Protein AF-A0A3M6UDI9-F1 (afdb_monomer)

Mean predicted aligned error: 11.84 Å

Solvent-accessible surface area (backbone atoms only — not comparable to full-atom values): 6939 Å² total; per-residue (Å²): 140,81,80,80,80,80,79,69,83,79,83,70,69,90,76,67,56,69,69,59,58,55,50,58,58,69,74,38,71,70,57,52,55,49,54,50,49,53,39,53,51,51,51,48,53,54,47,45,70,75,56,53,54,76,75,75,81,60,58,90,84,31,66,67,59,37,54,53,49,54,51,50,30,58,64,42,38,80,76,57,43,37,79,94,76,69,30,40,53,66,48,49,45,51,52,47,49,52,52,53,52,51,50,53,50,41,42,74,74,68,53,78,64,114

Secondary structure (DSSP, 8-state):
---GGGS-STT-GGG--HHHHHHHHHS-HHHHHHHHHHHHHHHHHHHHHHS-SS----TTT-HHHHHHHHHHHHHHHHHH-BGGGTBSHHHHHHHHHHHHHHHHHHHHTT----

Foldseek 3Di:
DDDPPPPPPPPPPPDDDPVVVVVVPVPDPVVVVVLLVVLLVVLLVLLCVLQDWLCQDDCVPDVPVVVSLLVSLVVSQVPNADVVVRCGSVVSSVSSVVSSVVSNVCVVVVDTRD

Radius of gyration: 19.02 Å; Cα contacts (8 Å, |Δi|>4): 66; chains: 1; bounding box: 31×24×61 Å

Structure (mmCIF, N/CA/C/O backbone):
data_AF-A0A3M6UDI9-F1
#
_entry.id   AF-A0A3M6UDI9-F1
#
loop_
_atom_site.group_PDB
_atom_site.id
_atom_site.type_symbol
_atom_site.label_atom_id
_atom_site.label_alt_id
_atom_site.label_comp_id
_atom_site.label_asym_id
_atom_site.label_entity_id
_atom_site.label_seq_id
_atom_site.pdbx_PDB_ins_code
_atom_site.Cartn_x
_atom_site.Cartn_y
_atom_site.Cartn_z
_atom_site.occupancy
_atom_site.B_iso_or_equiv
_atom_site.auth_seq_id
_atom_site.auth_comp_id
_atom_site.auth_asym_id
_atom_site.auth_atom_id
_atom_site.pdbx_PDB_model_num
ATOM 1 N N . TYR A 1 1 ? 19.521 -9.376 45.425 1.00 37.84 1 TYR A N 1
ATOM 2 C CA . TYR A 1 1 ? 18.469 -8.379 45.687 1.00 37.84 1 TYR A CA 1
ATOM 3 C C . TYR A 1 1 ? 18.131 -7.676 44.382 1.00 37.84 1 TYR A C 1
ATOM 5 O O . TYR A 1 1 ? 18.790 -6.712 44.021 1.00 37.84 1 TYR A O 1
ATOM 13 N N . PHE A 1 2 ? 17.179 -8.231 43.628 1.00 35.66 2 PHE A N 1
ATOM 14 C CA . PHE A 1 2 ? 16.596 -7.599 42.443 1.00 35.66 2 PHE A CA 1
ATOM 15 C C . PHE A 1 2 ? 15.206 -7.122 42.851 1.00 35.66 2 PHE A C 1
ATOM 17 O O . PHE A 1 2 ? 14.341 -7.942 43.146 1.00 35.66 2 PHE A O 1
ATOM 24 N N . ASP A 1 3 ? 15.038 -5.809 42.955 1.00 31.55 3 ASP A N 1
ATOM 25 C CA . ASP A 1 3 ? 13.804 -5.196 43.432 1.00 31.55 3 ASP A CA 1
ATOM 26 C C . ASP A 1 3 ? 12.843 -5.001 42.248 1.00 31.55 3 ASP A C 1
ATOM 28 O O . ASP A 1 3 ? 13.029 -4.138 41.386 1.00 31.55 3 ASP A O 1
ATOM 32 N N . THR A 1 4 ? 11.841 -5.874 42.159 1.00 46.28 4 THR A N 1
ATOM 33 C CA . THR A 1 4 ? 10.860 -5.967 41.067 1.00 46.28 4 THR A CA 1
ATOM 34 C C . THR A 1 4 ? 9.775 -4.880 41.111 1.00 46.28 4 THR A C 1
ATOM 36 O O . THR A 1 4 ? 8.826 -4.926 40.333 1.00 46.28 4 THR A O 1
ATOM 39 N N . ALA A 1 5 ? 9.901 -3.865 41.970 1.00 45.41 5 ALA A N 1
ATOM 40 C CA . ALA A 1 5 ? 8.870 -2.845 42.180 1.00 45.41 5 ALA A CA 1
ATOM 41 C C . ALA A 1 5 ? 8.859 -1.679 41.160 1.00 45.41 5 ALA A C 1
ATOM 43 O O . ALA A 1 5 ? 7.969 -0.833 41.215 1.00 45.41 5 ALA A O 1
ATOM 44 N N . LYS A 1 6 ? 9.808 -1.603 40.212 1.00 45.16 6 LYS A N 1
ATOM 45 C CA . LYS A 1 6 ? 9.933 -0.451 39.283 1.00 45.16 6 LYS A CA 1
ATOM 46 C C . LYS A 1 6 ? 9.313 -0.613 37.887 1.00 45.16 6 LYS A C 1
ATOM 48 O O . LYS A 1 6 ? 9.265 0.365 37.149 1.00 45.16 6 LYS A O 1
ATOM 53 N N . TYR A 1 7 ? 8.793 -1.787 37.524 1.00 42.59 7 TYR A N 1
ATOM 54 C CA . TYR A 1 7 ? 8.298 -2.065 36.160 1.00 42.59 7 TYR A CA 1
ATOM 55 C C . TYR A 1 7 ? 6.809 -2.422 36.090 1.00 42.59 7 TYR A C 1
ATOM 57 O O . TYR A 1 7 ? 6.399 -3.243 35.273 1.00 42.59 7 TYR A O 1
ATOM 65 N N . HIS A 1 8 ? 5.978 -1.806 36.932 1.00 40.16 8 HIS A N 1
ATOM 66 C CA . HIS A 1 8 ? 4.573 -2.200 37.057 1.00 40.16 8 HIS A CA 1
ATOM 67 C C . HIS A 1 8 ? 3.500 -1.142 36.723 1.00 40.16 8 HIS A C 1
ATOM 69 O O . HIS A 1 8 ? 2.467 -1.140 37.386 1.00 40.16 8 HIS A O 1
ATOM 75 N N . PRO A 1 9 ? 3.615 -0.294 35.676 1.00 44.78 9 PRO A N 1
ATOM 76 C CA . PRO A 1 9 ? 2.418 0.355 35.141 1.00 44.78 9 PRO A CA 1
ATOM 77 C C . PRO A 1 9 ? 1.693 -0.498 34.080 1.00 44.78 9 PRO A C 1
ATOM 79 O O . PRO A 1 9 ? 0.583 -0.156 33.690 1.00 44.78 9 PRO A O 1
ATOM 82 N N . ILE A 1 10 ? 2.268 -1.613 33.606 1.00 48.69 10 ILE A N 1
ATOM 83 C CA . ILE A 1 10 ? 1.721 -2.353 32.445 1.00 48.69 10 ILE A CA 1
ATOM 84 C C . ILE A 1 10 ? 0.630 -3.373 32.832 1.00 48.69 10 ILE A C 1
ATOM 86 O O . ILE A 1 10 ? -0.177 -3.767 31.997 1.00 48.69 10 ILE A O 1
ATOM 90 N N . LEU A 1 11 ? 0.528 -3.766 34.103 1.00 41.75 11 LEU A N 1
ATOM 91 C CA . LEU A 1 11 ? -0.327 -4.885 34.534 1.00 41.75 11 LEU A CA 1
ATOM 92 C C . LEU A 1 11 ? -1.479 -4.478 35.470 1.00 41.75 11 LEU A C 1
ATOM 94 O O . LEU A 1 11 ? -1.917 -5.262 36.305 1.00 41.75 11 LEU A O 1
ATOM 98 N N . LEU A 1 12 ? -2.004 -3.260 35.313 1.00 43.47 12 LEU A N 1
ATOM 99 C CA . LEU A 1 12 ? -3.234 -2.810 35.987 1.00 43.4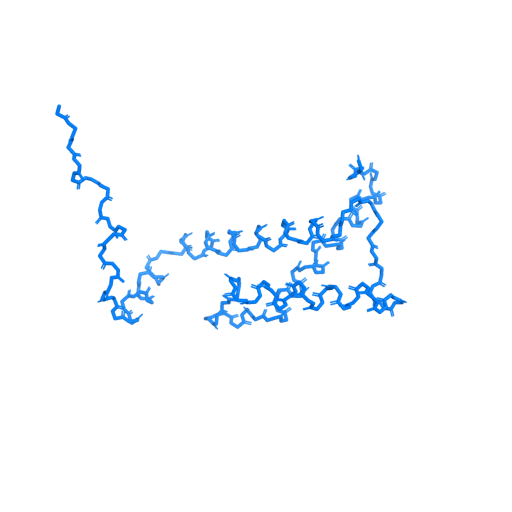7 12 LEU A CA 1
ATOM 100 C C . LEU A 1 12 ? -4.262 -2.229 35.001 1.00 43.47 12 LEU A C 1
ATOM 102 O O . LEU A 1 12 ? -5.080 -1.382 35.344 1.00 43.47 12 LEU A O 1
ATOM 106 N N . ALA A 1 13 ? -4.235 -2.702 33.753 1.00 43.88 13 ALA A N 1
ATOM 107 C CA . ALA A 1 13 ? -5.122 -2.242 32.686 1.00 43.88 13 ALA A CA 1
ATOM 108 C C . ALA A 1 13 ? -6.402 -3.086 32.513 1.00 43.88 13 ALA A C 1
ATOM 110 O O . ALA A 1 13 ? -7.075 -2.968 31.496 1.00 43.88 13 ALA A O 1
ATOM 111 N N . SER A 1 14 ? -6.779 -3.926 33.485 1.00 43.19 14 SER A N 1
ATOM 112 C CA . SER A 1 14 ? -8.009 -4.733 33.393 1.00 43.19 14 SER A CA 1
ATOM 113 C C . SER A 1 14 ? -9.282 -4.000 33.845 1.00 43.19 14 SER A C 1
ATOM 115 O O . SER A 1 14 ? -10.370 -4.561 33.743 1.00 43.19 14 SER A O 1
ATOM 117 N N . ARG A 1 15 ? -9.181 -2.744 34.312 1.00 48.47 15 ARG A N 1
ATOM 118 C CA . ARG A 1 15 ? -10.332 -1.903 34.711 1.00 48.47 15 ARG A CA 1
ATOM 119 C C . ARG A 1 15 ? -10.115 -0.403 34.460 1.00 48.47 15 ARG A C 1
ATOM 121 O O . ARG A 1 15 ? -10.449 0.428 35.300 1.00 48.47 15 ARG A O 1
ATOM 128 N N . ILE A 1 16 ? -9.547 -0.025 33.316 1.00 46.88 16 ILE A N 1
ATOM 129 C CA . ILE A 1 16 ? -9.431 1.398 32.966 1.00 46.88 16 ILE A CA 1
ATOM 130 C C . ILE A 1 16 ? -10.709 1.822 32.244 1.00 46.88 16 ILE A C 1
ATOM 132 O O . ILE A 1 16 ? -10.968 1.430 31.111 1.00 46.88 16 ILE A O 1
ATOM 136 N N . ASN A 1 17 ? -11.513 2.619 32.945 1.00 52.31 17 ASN A N 1
ATOM 137 C CA . ASN A 1 17 ? -12.628 3.376 32.392 1.00 52.31 17 ASN A CA 1
ATOM 138 C C . ASN A 1 17 ? -12.126 4.142 31.151 1.00 52.31 17 ASN A C 1
ATOM 140 O O . ASN A 1 17 ? -11.128 4.859 31.249 1.00 52.31 17 ASN A O 1
ATOM 144 N N . THR A 1 18 ? -12.766 3.973 29.992 1.00 56.88 18 THR A N 1
ATOM 145 C CA . THR A 1 18 ? -12.321 4.515 28.687 1.00 56.88 18 THR A CA 1
ATOM 146 C C . THR A 1 18 ? -11.977 6.007 28.745 1.00 56.88 18 THR A C 1
ATOM 148 O O . THR A 1 18 ? -11.031 6.456 28.099 1.00 56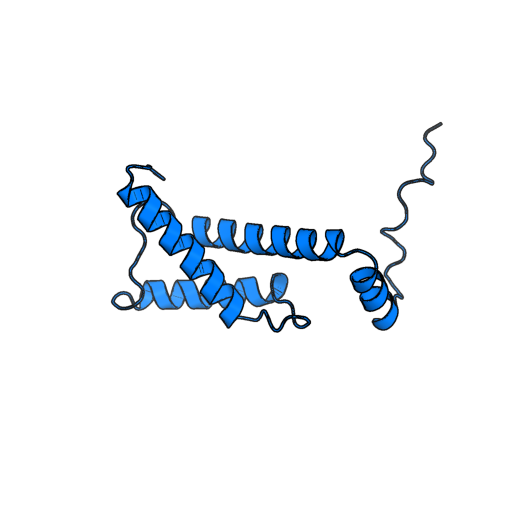.88 18 THR A O 1
ATOM 151 N N . ALA A 1 19 ? -12.654 6.764 29.611 1.00 48.91 19 ALA A N 1
ATOM 152 C CA . ALA A 1 19 ? -12.379 8.173 29.873 1.00 48.91 19 ALA A CA 1
ATOM 153 C C . ALA A 1 19 ? -10.954 8.458 30.398 1.00 48.91 19 ALA A C 1
ATOM 155 O O . ALA A 1 19 ? -10.345 9.444 29.995 1.00 48.91 19 ALA A O 1
ATOM 156 N N . ALA A 1 20 ? -10.388 7.608 31.260 1.00 52.47 20 ALA A N 1
ATOM 157 C CA . ALA A 1 20 ? -9.060 7.827 31.840 1.00 52.47 20 ALA A CA 1
ATOM 158 C C . ALA A 1 20 ? -7.927 7.556 30.834 1.00 52.47 20 ALA A C 1
ATOM 160 O O . ALA A 1 20 ? -6.915 8.258 30.842 1.00 52.47 20 ALA A O 1
ATOM 161 N N . PHE A 1 21 ? -8.117 6.600 29.919 1.00 52.62 21 PHE A N 1
ATOM 162 C CA . PHE A 1 21 ? -7.183 6.351 28.816 1.00 52.62 21 PHE A CA 1
ATOM 163 C C . PHE A 1 21 ? -7.130 7.541 27.843 1.00 52.62 21 PHE A C 1
ATOM 165 O O . PHE A 1 21 ? -6.049 7.979 27.445 1.00 52.62 21 PHE A O 1
ATOM 172 N N . ILE A 1 22 ? -8.291 8.138 27.548 1.00 54.97 22 ILE A N 1
ATOM 173 C CA . ILE A 1 22 ? -8.402 9.352 26.726 1.00 54.97 22 ILE A CA 1
ATOM 174 C C . ILE A 1 22 ? -7.677 10.536 27.390 1.00 54.97 22 ILE A C 1
ATOM 176 O O . ILE A 1 22 ? -7.011 11.313 26.707 1.00 54.97 22 ILE A O 1
ATOM 180 N N . THR A 1 23 ? -7.746 10.674 28.716 1.00 54.28 23 THR A N 1
ATOM 181 C CA . THR A 1 23 ? -7.050 11.754 29.437 1.00 54.28 23 THR A CA 1
ATOM 182 C C . THR A 1 23 ? -5.528 11.577 29.429 1.00 54.28 23 THR A C 1
ATOM 184 O O . THR A 1 23 ? -4.805 12.555 29.254 1.00 54.28 23 THR A O 1
ATOM 187 N N . VAL A 1 24 ? -5.020 10.343 29.533 1.00 54.16 24 VAL A N 1
ATOM 188 C CA . VAL A 1 24 ? -3.574 10.055 29.422 1.00 54.16 24 VAL A CA 1
ATOM 189 C C . VAL A 1 24 ? -3.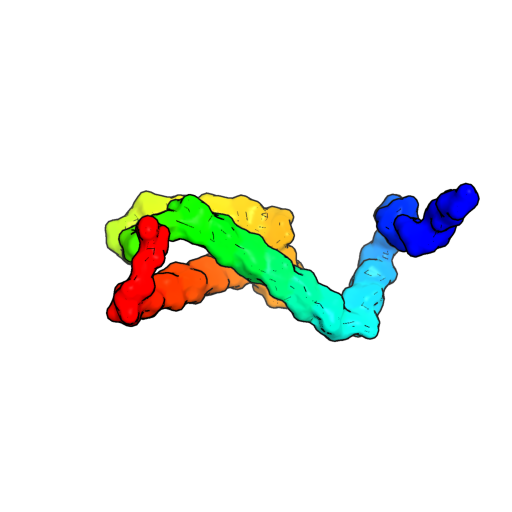049 10.327 28.006 1.00 54.16 24 VAL A C 1
ATOM 191 O O . VAL A 1 24 ? -1.958 10.877 27.858 1.00 54.16 24 VAL A O 1
ATOM 194 N N . LEU A 1 25 ? -3.837 10.035 26.964 1.00 50.44 25 LEU A N 1
ATOM 195 C CA . LEU A 1 25 ? -3.528 10.432 25.582 1.00 50.44 25 LEU A CA 1
ATOM 196 C C . LEU A 1 25 ? -3.493 11.959 25.396 1.00 50.44 25 LEU A C 1
ATOM 198 O O . LEU A 1 25 ? -2.673 12.460 24.630 1.00 50.44 25 LEU A O 1
ATOM 202 N N . LYS A 1 26 ? -4.341 12.702 26.119 1.00 49.28 26 LYS A N 1
ATOM 203 C CA . LYS A 1 26 ? -4.388 14.175 26.080 1.00 49.28 26 LYS A CA 1
ATOM 204 C C . LYS A 1 26 ? -3.232 14.862 26.820 1.00 49.28 26 LYS A C 1
ATOM 206 O O . LYS A 1 26 ? -2.946 16.016 26.522 1.00 49.28 26 LYS A O 1
ATOM 211 N N . LEU A 1 27 ? -2.572 14.191 27.768 1.00 48.75 27 LEU A N 1
ATOM 212 C CA . LEU A 1 27 ? -1.602 14.819 28.680 1.00 48.75 27 LEU A CA 1
ATOM 213 C C . LEU A 1 27 ? -0.161 14.910 28.147 1.00 48.75 27 LEU A C 1
ATOM 215 O O . LEU A 1 27 ? 0.630 15.654 28.718 1.00 48.75 27 LEU A O 1
ATOM 219 N N . HIS A 1 28 ? 0.197 14.223 27.056 1.00 48.75 28 HIS A N 1
ATOM 220 C CA . HIS A 1 28 ? 1.533 14.353 26.460 1.00 48.75 28 HIS A CA 1
ATOM 221 C C . HIS A 1 28 ? 1.498 14.277 24.922 1.00 48.75 28 HIS A C 1
ATOM 223 O O . HIS A 1 28 ? 1.367 13.179 24.372 1.00 48.75 28 HIS A O 1
ATOM 229 N N . PRO A 1 29 ? 1.690 15.401 24.197 1.00 57.00 29 PRO A N 1
ATOM 230 C CA . PRO A 1 29 ? 1.690 15.414 22.728 1.00 57.00 29 PRO A CA 1
ATOM 231 C C . PRO A 1 29 ? 2.763 14.490 22.128 1.00 57.00 29 PRO A C 1
ATOM 233 O O . PRO A 1 29 ? 2.575 13.927 21.052 1.00 57.00 29 PRO A O 1
ATOM 236 N N . THR A 1 30 ? 3.857 14.253 22.855 1.00 58.78 30 THR A N 1
ATOM 237 C CA . THR A 1 30 ? 4.937 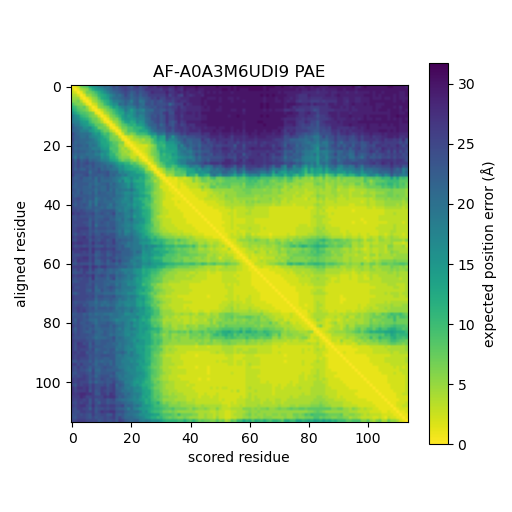13.332 22.475 1.00 58.78 30 THR A CA 1
ATOM 238 C C . THR A 1 30 ? 4.470 11.883 22.319 1.00 58.78 30 THR A C 1
ATOM 240 O O . THR A 1 30 ? 4.9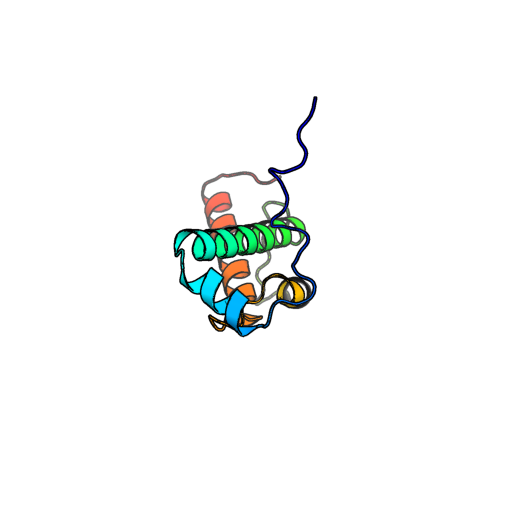37 11.188 21.418 1.00 58.78 30 THR A O 1
ATOM 243 N N . ASN A 1 31 ? 3.514 11.428 23.135 1.00 64.75 31 ASN A N 1
ATOM 244 C CA . ASN A 1 31 ? 3.011 10.054 23.075 1.00 64.75 31 ASN A CA 1
ATOM 245 C C . ASN A 1 31 ? 2.123 9.845 21.846 1.00 64.75 31 ASN A C 1
ATOM 247 O O . ASN A 1 31 ? 2.227 8.821 21.175 1.00 64.75 31 ASN A O 1
ATOM 251 N N . PHE A 1 32 ? 1.302 10.839 21.501 1.00 69.19 32 PHE A N 1
ATOM 252 C CA . PHE A 1 32 ? 0.432 10.778 20.330 1.00 69.19 32 PHE A CA 1
ATOM 253 C C . PHE A 1 32 ? 1.236 10.667 19.026 1.00 69.19 32 PHE A C 1
ATOM 255 O O . PHE A 1 32 ? 1.019 9.738 18.244 1.00 69.19 32 PHE A O 1
ATOM 262 N N . PHE A 1 33 ? 2.228 11.543 18.824 1.00 70.31 33 PHE A N 1
ATOM 263 C CA . PHE A 1 33 ? 3.097 11.482 17.642 1.00 70.31 33 PHE A CA 1
ATOM 264 C C . PHE A 1 33 ? 3.903 10.182 17.570 1.00 70.31 33 PHE A C 1
ATOM 266 O O . PHE A 1 33 ? 4.067 9.624 16.486 1.00 70.31 33 PHE A O 1
ATOM 273 N N . PHE A 1 34 ? 4.353 9.654 18.711 1.00 75.00 34 PHE A N 1
ATOM 274 C CA . PHE A 1 34 ? 5.048 8.370 18.763 1.00 75.00 34 PHE A CA 1
ATOM 275 C C . PHE A 1 34 ? 4.150 7.199 18.329 1.00 75.00 34 PHE A C 1
ATOM 277 O O . PHE A 1 34 ? 4.557 6.376 17.507 1.00 75.00 34 PHE A O 1
ATOM 284 N N . PHE A 1 35 ? 2.900 7.144 18.802 1.00 74.56 35 PHE A N 1
ATOM 285 C CA . PHE A 1 35 ? 1.944 6.119 18.367 1.00 74.56 35 PHE A CA 1
ATOM 286 C C . PHE A 1 35 ? 1.592 6.239 16.880 1.00 74.56 35 PHE A C 1
ATOM 288 O O . PHE A 1 35 ? 1.509 5.218 16.189 1.00 74.56 35 PHE A O 1
ATOM 295 N N . LEU A 1 36 ? 1.437 7.464 16.366 1.00 77.69 36 LEU A N 1
ATOM 296 C CA . LEU A 1 36 ? 1.265 7.707 14.931 1.00 77.69 36 LEU A CA 1
ATOM 297 C C . LEU A 1 36 ? 2.460 7.193 14.129 1.00 77.69 36 LEU A C 1
ATOM 299 O O . LEU A 1 36 ? 2.280 6.468 13.151 1.00 77.69 36 LEU A O 1
ATOM 303 N N . PHE A 1 37 ? 3.674 7.509 14.574 1.00 80.56 37 PHE A N 1
ATOM 304 C CA . PHE A 1 37 ? 4.904 7.082 13.923 1.00 80.56 37 PHE A CA 1
ATOM 305 C C . PHE A 1 37 ? 5.036 5.553 13.874 1.00 80.56 37 PHE A C 1
ATOM 307 O O . PHE A 1 37 ? 5.333 4.991 12.816 1.00 80.56 37 PHE A O 1
ATOM 314 N N . ILE A 1 38 ? 4.750 4.849 14.978 1.00 83.56 38 ILE A N 1
ATOM 315 C CA . ILE A 1 38 ? 4.766 3.377 15.010 1.00 83.56 38 ILE A CA 1
ATOM 316 C C . ILE A 1 38 ? 3.785 2.801 13.984 1.00 83.56 38 ILE A C 1
ATOM 318 O O . ILE A 1 38 ? 4.141 1.893 13.227 1.00 83.56 38 ILE A O 1
ATOM 322 N N . ARG A 1 39 ? 2.553 3.320 13.935 1.00 84.81 39 ARG A N 1
ATOM 323 C CA . ARG A 1 39 ? 1.519 2.852 12.998 1.00 84.81 39 ARG A CA 1
ATOM 324 C C . ARG A 1 39 ? 1.910 3.122 11.546 1.00 84.81 39 ARG A C 1
ATOM 326 O O . ARG A 1 39 ? 1.866 2.206 10.729 1.00 84.81 39 ARG A O 1
ATOM 333 N N . GLN A 1 40 ? 2.382 4.327 11.231 1.00 86.19 40 GLN A N 1
ATOM 334 C CA . GLN A 1 40 ? 2.867 4.670 9.889 1.00 86.19 40 GLN A CA 1
ATOM 335 C C . GLN A 1 40 ? 4.042 3.788 9.454 1.00 86.19 40 GLN A C 1
ATOM 337 O O . GLN A 1 40 ? 4.100 3.362 8.299 1.00 86.19 40 GLN A O 1
ATOM 342 N N . THR A 1 41 ? 4.941 3.451 10.382 1.00 88.69 41 THR A N 1
ATOM 343 C CA . THR A 1 41 ? 6.058 2.532 10.127 1.00 88.69 41 THR A CA 1
ATOM 344 C C . THR A 1 41 ? 5.562 1.114 9.836 1.00 88.69 41 THR A C 1
ATOM 346 O O . THR A 1 41 ? 6.082 0.454 8.936 1.00 88.69 41 THR A O 1
ATOM 349 N N . ARG A 1 42 ? 4.529 0.640 10.546 1.00 91.25 42 ARG A N 1
ATOM 350 C CA . ARG A 1 42 ? 3.894 -0.659 10.265 1.00 91.25 42 ARG A CA 1
ATOM 351 C C . ARG A 1 42 ? 3.250 -0.693 8.883 1.00 91.25 42 ARG A C 1
ATOM 353 O O . ARG A 1 42 ? 3.492 -1.644 8.146 1.00 91.25 42 ARG A O 1
ATOM 360 N N . ILE A 1 43 ? 2.498 0.348 8.514 1.00 91.81 43 ILE A N 1
ATOM 361 C CA . ILE A 1 43 ? 1.883 0.455 7.181 1.00 91.81 43 ILE A CA 1
ATOM 362 C C . ILE A 1 43 ? 2.969 0.441 6.101 1.00 91.81 43 ILE A C 1
ATOM 364 O O . ILE A 1 43 ? 2.859 -0.313 5.137 1.00 91.81 43 ILE A O 1
ATOM 368 N N . ARG A 1 44 ? 4.050 1.212 6.287 1.00 92.88 44 ARG A N 1
ATOM 369 C CA . ARG A 1 44 ? 5.193 1.245 5.364 1.00 92.88 44 ARG A CA 1
ATOM 370 C C . ARG A 1 44 ? 5.796 -0.147 5.166 1.00 92.88 44 ARG A C 1
ATOM 372 O O . ARG A 1 44 ? 5.871 -0.606 4.034 1.00 92.88 44 ARG A O 1
ATOM 379 N N . ARG A 1 45 ? 6.145 -0.847 6.250 1.00 92.56 45 ARG A N 1
ATOM 380 C CA . ARG A 1 45 ? 6.726 -2.201 6.177 1.00 92.56 45 ARG A CA 1
ATOM 381 C C . ARG A 1 45 ? 5.791 -3.200 5.498 1.00 92.56 45 ARG A C 1
ATOM 383 O O . ARG A 1 45 ? 6.223 -3.967 4.649 1.00 92.56 45 ARG A O 1
ATOM 390 N N . ALA A 1 46 ? 4.505 -3.180 5.847 1.00 93.88 46 ALA A N 1
ATOM 391 C CA . ALA A 1 46 ? 3.522 -4.070 5.235 1.00 93.88 46 ALA A CA 1
ATOM 392 C C . ALA A 1 46 ? 3.364 -3.793 3.728 1.00 93.88 46 ALA A C 1
ATOM 394 O O . ALA A 1 46 ? 3.278 -4.725 2.935 1.00 93.88 46 ALA A O 1
ATOM 395 N N . THR A 1 47 ? 3.405 -2.519 3.333 1.00 92.81 47 THR A N 1
ATOM 396 C CA . THR A 1 47 ? 3.389 -2.096 1.926 1.00 92.81 47 THR A CA 1
ATOM 397 C C . THR A 1 47 ? 4.615 -2.599 1.169 1.00 92.81 47 THR A C 1
ATOM 399 O O . THR A 1 47 ? 4.483 -3.096 0.055 1.00 92.81 47 THR A O 1
ATOM 402 N N . GLU A 1 48 ? 5.803 -2.486 1.764 1.00 91.44 48 GLU A N 1
ATOM 403 C CA . GLU A 1 48 ? 7.058 -2.941 1.155 1.00 91.44 48 GLU A CA 1
ATOM 404 C C . GLU A 1 48 ? 7.115 -4.462 0.995 1.00 91.44 48 GLU A C 1
ATOM 406 O O . GLU A 1 48 ? 7.638 -4.937 -0.011 1.00 91.44 48 GLU A O 1
ATOM 411 N N . ASN A 1 49 ? 6.540 -5.204 1.946 1.00 92.38 49 ASN A N 1
ATOM 412 C CA . ASN A 1 49 ? 6.424 -6.659 1.878 1.00 92.38 49 ASN A CA 1
ATOM 413 C C . ASN A 1 49 ? 5.427 -7.110 0.801 1.00 92.38 49 ASN A C 1
ATOM 415 O O . ASN A 1 49 ? 5.679 -8.090 0.107 1.00 92.38 49 ASN A O 1
ATOM 419 N N . GLU A 1 50 ? 4.296 -6.411 0.662 1.00 92.62 50 GLU A N 1
ATOM 420 C CA . GLU A 1 50 ? 3.286 -6.739 -0.350 1.00 92.62 50 GLU A CA 1
ATOM 421 C C . GLU A 1 50 ? 3.775 -6.371 -1.761 1.00 92.62 50 GLU A C 1
ATOM 423 O O . GLU A 1 50 ? 3.575 -7.122 -2.713 1.00 92.62 50 GLU A O 1
ATOM 428 N N . PHE A 1 51 ? 4.459 -5.239 -1.914 1.00 91.00 51 PHE A N 1
ATOM 429 C CA . PHE A 1 51 ? 4.985 -4.769 -3.196 1.00 91.00 51 PHE A CA 1
ATOM 430 C C . PHE A 1 51 ? 6.521 -4.659 -3.138 1.00 91.00 51 PHE A C 1
ATOM 432 O O . PHE A 1 51 ? 7.052 -3.552 -2.988 1.00 91.00 51 PHE A O 1
ATOM 439 N N . PRO A 1 52 ? 7.245 -5.795 -3.219 1.00 89.50 52 PRO A N 1
ATOM 440 C CA . PRO A 1 52 ? 8.704 -5.819 -3.172 1.00 89.50 52 PRO A CA 1
ATOM 441 C C . PRO A 1 52 ? 9.343 -5.393 -4.506 1.00 89.50 52 PRO A C 1
ATOM 443 O O . PRO A 1 52 ? 8.681 -5.312 -5.541 1.00 89.50 52 PRO A O 1
ATOM 446 N N . GLY A 1 53 ? 10.657 -5.149 -4.473 1.00 88.69 53 GLY A N 1
ATOM 447 C CA . GLY A 1 53 ? 11.468 -4.802 -5.645 1.00 88.69 53 GLY A CA 1
ATOM 448 C C . GLY A 1 53 ? 11.229 -3.403 -6.225 1.00 88.69 53 GLY A C 1
ATOM 449 O O . GLY A 1 53 ? 10.655 -2.517 -5.583 1.00 88.69 53 GLY A O 1
ATOM 450 N N . ASN A 1 54 ? 11.713 -3.202 -7.451 1.00 87.88 54 ASN A N 1
ATOM 451 C CA . ASN A 1 54 ? 11.621 -1.925 -8.170 1.00 87.88 54 ASN A CA 1
ATOM 452 C C . ASN A 1 54 ? 10.334 -1.796 -9.003 1.00 87.88 54 ASN A C 1
ATOM 454 O O . ASN A 1 54 ? 9.922 -0.694 -9.372 1.00 87.88 54 ASN A O 1
ATOM 458 N N . SER A 1 55 ? 9.673 -2.922 -9.283 1.00 84.19 55 SER A N 1
ATOM 459 C CA . SER A 1 55 ? 8.496 -3.003 -10.153 1.00 84.19 55 SER A CA 1
ATOM 460 C C . SER A 1 55 ? 7.205 -2.651 -9.412 1.00 84.19 55 SER A C 1
ATOM 462 O O . SER A 1 55 ? 6.398 -3.511 -9.061 1.00 84.19 55 SER A O 1
ATOM 464 N N . ILE A 1 56 ? 6.993 -1.358 -9.167 1.00 88.19 56 ILE A N 1
ATOM 465 C CA . ILE A 1 56 ? 5.824 -0.871 -8.425 1.00 88.19 56 ILE A CA 1
ATOM 466 C C . ILE A 1 56 ? 4.609 -0.762 -9.365 1.00 88.19 56 ILE A C 1
ATOM 468 O O . ILE A 1 56 ? 4.609 0.088 -10.263 1.00 88.19 56 ILE A O 1
ATOM 472 N N . PRO A 1 57 ? 3.530 -1.540 -9.146 1.00 86.50 57 PRO A N 1
ATOM 473 C CA . PRO A 1 57 ? 2.417 -1.624 -10.087 1.00 86.50 57 PRO A CA 1
ATOM 474 C C . PRO A 1 57 ? 1.629 -0.315 -10.183 1.00 86.50 57 PRO A C 1
ATOM 476 O O . PRO A 1 57 ? 1.472 0.424 -9.207 1.00 86.50 57 PRO A O 1
ATOM 479 N N . THR A 1 58 ? 1.071 -0.040 -11.359 1.00 86.88 58 THR A N 1
ATOM 480 C CA . THR A 1 58 ? 0.097 1.033 -11.579 1.00 86.88 58 THR A CA 1
ATOM 481 C C . THR A 1 58 ? -1.323 0.499 -11.365 1.00 86.88 58 THR A C 1
ATOM 483 O O . THR A 1 58 ? -1.856 -0.288 -12.143 1.00 86.88 58 THR A O 1
ATOM 486 N N . PHE A 1 59 ? -1.979 0.940 -10.289 1.00 88.25 59 PHE A N 1
ATOM 487 C CA . PHE A 1 59 ? -3.284 0.399 -9.871 1.00 88.25 59 PHE A CA 1
ATOM 488 C C . PHE A 1 59 ? -4.449 0.704 -10.827 1.00 88.25 59 PHE A C 1
ATOM 490 O O . PHE A 1 59 ? -5.494 0.065 -10.735 1.00 88.25 59 PHE A O 1
ATOM 497 N N . ARG A 1 60 ? -4.295 1.679 -11.736 1.00 85.44 60 ARG A N 1
ATOM 498 C CA . ARG A 1 60 ? -5.331 2.034 -12.721 1.00 85.44 60 ARG A CA 1
ATOM 499 C C . ARG A 1 60 ? -5.512 0.945 -13.780 1.00 85.44 60 ARG A C 1
ATOM 501 O O . ARG A 1 60 ? -6.641 0.678 -14.172 1.00 85.44 60 ARG A O 1
ATOM 508 N N . SER A 1 61 ? -4.416 0.346 -14.239 1.00 86.62 61 SER A N 1
ATOM 509 C CA . SER A 1 61 ? -4.400 -0.663 -15.305 1.00 86.62 61 SER A CA 1
ATOM 510 C C . SER A 1 61 ? -4.294 -2.093 -14.778 1.00 86.62 61 SER A C 1
ATOM 512 O O . SER A 1 61 ? -4.555 -3.027 -15.527 1.00 86.62 61 SER A O 1
ATOM 514 N N . ASN A 1 62 ? -3.938 -2.279 -13.502 1.00 91.25 62 ASN A N 1
ATOM 515 C CA . ASN A 1 62 ? -3.796 -3.597 -12.893 1.00 91.25 62 ASN A CA 1
ATOM 516 C C . ASN A 1 62 ? -4.873 -3.846 -11.809 1.00 91.25 62 ASN A C 1
ATOM 518 O O . ASN A 1 62 ? -4.692 -3.450 -10.650 1.00 91.25 62 ASN A O 1
ATOM 522 N N . PRO A 1 63 ? -5.994 -4.516 -12.153 1.00 91.62 63 PRO A N 1
ATOM 523 C CA . PRO A 1 63 ? -7.066 -4.802 -11.201 1.00 91.62 63 PRO A CA 1
ATOM 524 C C . PRO A 1 63 ? -6.652 -5.803 -10.114 1.00 91.62 63 PRO A C 1
ATOM 526 O O . PRO A 1 63 ? -7.190 -5.759 -9.008 1.00 91.62 63 PRO A O 1
ATOM 529 N N . GLU A 1 64 ? -5.690 -6.685 -10.384 1.00 92.69 64 GLU A N 1
ATOM 530 C CA . GLU A 1 64 ? -5.171 -7.632 -9.395 1.00 92.69 64 GLU A CA 1
ATOM 531 C C . GLU A 1 64 ? -4.368 -6.906 -8.311 1.00 92.69 64 GLU A C 1
ATOM 533 O O . GLU A 1 64 ? -4.633 -7.07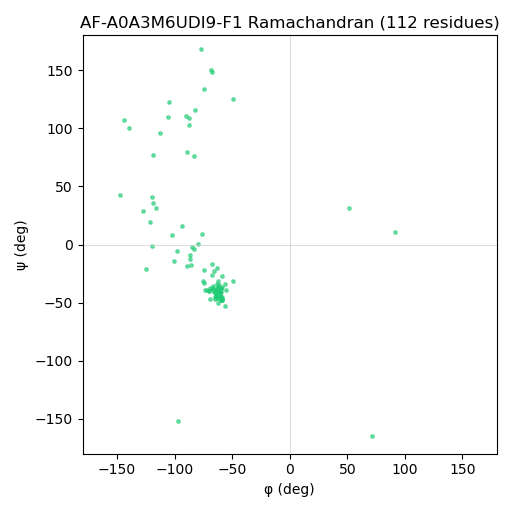6 -7.120 1.00 92.69 64 GLU A O 1
ATOM 538 N N . ALA A 1 65 ? -3.464 -6.007 -8.710 1.00 91.44 65 ALA A N 1
ATOM 539 C CA . ALA A 1 65 ? -2.730 -5.154 -7.778 1.00 91.44 65 ALA A CA 1
ATOM 540 C C . ALA A 1 65 ? -3.682 -4.300 -6.928 1.00 91.44 65 ALA A C 1
ATOM 542 O O . ALA A 1 65 ? -3.447 -4.108 -5.735 1.00 91.44 65 ALA A O 1
ATOM 543 N N . ARG A 1 66 ? -4.792 -3.831 -7.514 1.00 92.50 66 ARG A N 1
ATOM 544 C CA . ARG A 1 66 ? -5.830 -3.100 -6.778 1.00 92.50 66 ARG A CA 1
ATOM 545 C C . ARG A 1 66 ? -6.510 -3.975 -5.722 1.00 92.50 66 ARG A C 1
ATOM 547 O O . ARG A 1 66 ? -6.639 -3.537 -4.585 1.00 92.50 66 ARG A O 1
ATOM 554 N N . LYS A 1 67 ? -6.865 -5.222 -6.051 1.00 94.06 67 LYS A N 1
ATOM 555 C CA . LYS A 1 67 ? -7.416 -6.180 -5.073 1.00 94.06 67 LYS A CA 1
ATOM 556 C C . LYS A 1 67 ? -6.439 -6.461 -3.929 1.00 94.06 67 LYS A C 1
ATOM 558 O O . LYS A 1 67 ? -6.858 -6.528 -2.775 1.00 94.06 67 LYS A O 1
ATOM 563 N N . ARG A 1 68 ? -5.144 -6.601 -4.233 1.00 93.69 68 ARG A N 1
ATOM 564 C CA . ARG A 1 68 ? -4.085 -6.793 -3.227 1.00 93.69 68 ARG A CA 1
ATOM 565 C C . ARG A 1 68 ? -3.960 -5.586 -2.300 1.00 93.69 68 ARG A C 1
ATOM 567 O O . ARG A 1 68 ? -3.940 -5.756 -1.085 1.00 93.69 68 ARG A O 1
ATOM 574 N N . LEU A 1 69 ? -3.988 -4.375 -2.860 1.00 93.56 69 LEU A N 1
ATOM 575 C CA . LEU A 1 69 ? -4.015 -3.132 -2.088 1.00 93.56 69 LEU A CA 1
ATOM 576 C C . LEU A 1 69 ? -5.246 -3.059 -1.172 1.00 93.56 69 LEU A C 1
ATOM 578 O O . LEU A 1 69 ? -5.108 -2.768 0.011 1.00 93.56 69 LEU A O 1
ATOM 582 N N . ASP A 1 70 ? -6.439 -3.359 -1.688 1.00 93.94 70 ASP A N 1
ATOM 583 C CA . ASP A 1 70 ? -7.673 -3.331 -0.895 1.00 93.94 70 ASP A CA 1
ATOM 584 C C . ASP A 1 70 ? -7.636 -4.355 0.252 1.00 93.94 70 ASP A C 1
ATOM 586 O O . ASP A 1 70 ? -8.057 -4.061 1.372 1.00 93.94 70 ASP A O 1
ATOM 590 N N . LYS A 1 71 ? -7.083 -5.548 0.001 1.00 95.31 71 LYS A N 1
ATOM 591 C CA . LYS A 1 71 ? -6.869 -6.575 1.028 1.00 95.31 71 LYS A CA 1
ATOM 592 C C . LYS A 1 71 ? -5.892 -6.097 2.106 1.00 95.31 71 LYS A C 1
ATOM 594 O O . LYS A 1 71 ? -6.188 -6.249 3.289 1.00 95.31 71 LYS A O 1
ATOM 599 N N . LEU A 1 72 ? -4.771 -5.497 1.705 1.00 94.38 72 LEU A N 1
ATOM 600 C CA . LEU A 1 72 ? -3.767 -4.946 2.616 1.00 94.38 72 LEU A CA 1
ATOM 601 C C . LEU A 1 72 ? -4.365 -3.850 3.508 1.00 94.38 72 LEU A C 1
ATOM 603 O O . LEU A 1 72 ? -4.186 -3.873 4.724 1.00 94.38 72 LEU A O 1
ATOM 607 N N . VAL A 1 73 ? -5.126 -2.921 2.920 1.00 94.19 73 VAL A N 1
ATOM 608 C CA . VAL A 1 73 ? -5.791 -1.835 3.656 1.00 94.19 73 VAL A CA 1
ATOM 609 C C . VAL A 1 73 ? -6.750 -2.398 4.704 1.00 94.19 73 VAL A C 1
ATOM 611 O O . VAL A 1 73 ? -6.673 -1.987 5.859 1.00 94.19 73 VAL A O 1
ATOM 614 N N . LYS A 1 74 ? -7.580 -3.387 4.349 1.00 93.88 74 LYS A N 1
ATOM 615 C CA . LYS A 1 74 ? -8.498 -4.042 5.298 1.00 93.88 74 LYS A CA 1
ATOM 616 C C . LYS A 1 74 ? -7.766 -4.745 6.441 1.00 93.88 74 LYS A C 1
ATOM 618 O O . LYS A 1 74 ? -8.180 -4.651 7.591 1.00 93.88 74 LYS A O 1
ATOM 623 N N . GLN A 1 75 ? -6.656 -5.424 6.152 1.00 92.88 75 GLN A N 1
ATOM 624 C CA . GLN A 1 75 ? -5.838 -6.064 7.188 1.00 92.88 75 GLN A CA 1
ATOM 625 C C . GLN A 1 75 ? -5.228 -5.035 8.151 1.00 92.88 75 GLN A C 1
ATOM 627 O O . GLN A 1 75 ? -5.206 -5.248 9.364 1.00 92.88 75 GLN A O 1
ATOM 632 N N . LEU A 1 76 ? -4.752 -3.907 7.622 1.00 91.31 76 LEU A N 1
ATOM 633 C CA . LEU A 1 76 ? -4.138 -2.842 8.412 1.00 91.31 76 LEU A CA 1
ATOM 634 C C . LEU A 1 76 ? -5.167 -2.019 9.192 1.00 91.31 76 LEU A C 1
ATOM 636 O O . LEU A 1 76 ? -4.858 -1.582 10.300 1.00 91.31 76 LEU A O 1
ATOM 640 N N . ALA A 1 77 ? -6.387 -1.858 8.676 1.00 90.00 77 ALA A N 1
ATOM 641 C CA . ALA A 1 77 ? -7.467 -1.130 9.336 1.00 90.00 77 ALA A CA 1
ATOM 642 C C . ALA A 1 77 ? -7.778 -1.685 10.731 1.00 90.00 77 ALA A C 1
ATOM 644 O O . ALA A 1 77 ? -8.005 -0.909 11.651 1.00 90.00 77 ALA A O 1
ATOM 645 N N . ASN A 1 78 ? -7.652 -2.995 10.943 1.00 86.06 78 ASN A N 1
ATOM 646 C CA . ASN A 1 78 ? -7.893 -3.609 12.252 1.00 86.06 78 ASN A CA 1
ATOM 647 C C . ASN A 1 78 ? -6.884 -3.192 13.339 1.00 86.06 78 ASN A C 1
ATOM 649 O O . ASN A 1 78 ? -7.177 -3.316 14.521 1.00 86.06 78 ASN A O 1
ATOM 653 N N . SER A 1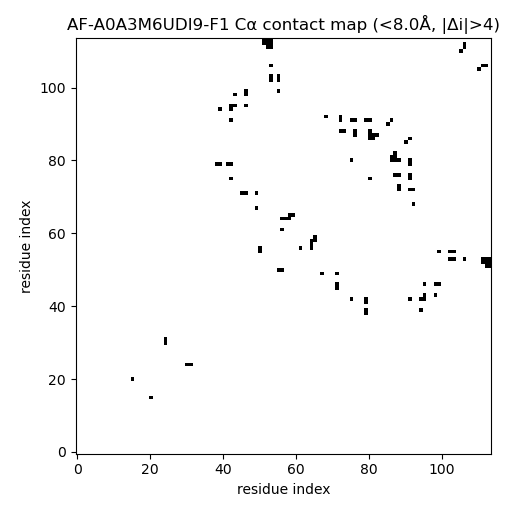 79 ? -5.678 -2.746 12.968 1.00 83.38 79 SER A N 1
ATOM 654 C CA . SER A 1 79 ? -4.584 -2.500 13.929 1.00 83.38 79 SER A CA 1
ATOM 655 C C . SER A 1 79 ? -4.001 -1.087 13.886 1.00 83.38 79 SER A C 1
ATOM 657 O O . SER A 1 79 ? -3.356 -0.645 14.840 1.00 83.38 79 SER A O 1
ATOM 659 N N . CYS A 1 80 ? -4.187 -0.389 12.768 1.00 85.44 80 CYS A N 1
ATOM 660 C CA . CYS A 1 80 ? -3.576 0.903 12.479 1.00 85.44 80 CYS A CA 1
ATOM 661 C C . CYS A 1 80 ? -4.609 2.014 12.258 1.00 85.44 80 CYS A C 1
ATOM 663 O O . CYS A 1 80 ? -4.196 3.152 12.038 1.00 85.44 80 CYS A O 1
ATOM 665 N N . SER A 1 81 ? -5.910 1.709 12.329 1.00 86.06 81 SER A N 1
ATOM 666 C CA . SER A 1 81 ? -6.952 2.735 12.351 1.00 86.06 81 SER A CA 1
ATOM 667 C C . SER A 1 81 ? -6.911 3.536 13.653 1.00 86.06 81 SER A C 1
ATOM 669 O O . SER A 1 81 ? -6.455 3.056 14.697 1.00 86.06 81 SER A O 1
ATOM 671 N N . ILE A 1 82 ? -7.326 4.797 13.559 1.00 81.38 82 ILE A N 1
ATOM 672 C CA . ILE A 1 82 ? -7.384 5.740 14.676 1.00 81.38 82 ILE A CA 1
ATOM 673 C C . ILE A 1 82 ? -8.674 6.527 14.520 1.00 81.38 82 ILE A C 1
ATOM 675 O O . ILE A 1 82 ? -8.757 7.439 13.692 1.00 81.38 82 ILE A O 1
ATOM 679 N N . GLU A 1 83 ? -9.688 6.142 15.284 1.00 77.62 83 GLU A N 1
ATOM 680 C CA . GLU A 1 83 ? -11.005 6.775 15.227 1.00 77.62 83 GLU A CA 1
ATOM 681 C C . GLU A 1 83 ? -10.921 8.250 15.629 1.00 77.62 83 GLU A C 1
ATOM 683 O O . GLU A 1 83 ? -11.535 9.099 14.992 1.00 77.62 83 GLU A O 1
ATOM 688 N N . GLU A 1 84 ? -10.072 8.587 16.603 1.00 76.25 84 GLU A N 1
ATOM 689 C CA . GLU A 1 84 ? -9.962 9.936 17.168 1.00 76.25 84 GLU A CA 1
ATOM 690 C C . GLU A 1 84 ? -9.493 10.998 16.162 1.00 76.25 84 GLU A C 1
ATOM 692 O O . GLU A 1 84 ? -9.709 12.189 16.380 1.00 76.25 84 GLU A O 1
ATOM 697 N N . VAL A 1 85 ? -8.854 10.585 15.064 1.00 75.44 85 VAL A N 1
ATOM 698 C CA . VAL A 1 85 ? -8.427 11.477 13.971 1.00 75.44 85 VAL A CA 1
ATOM 699 C C . VAL A 1 85 ? -9.025 11.089 12.621 1.00 75.44 85 VAL A C 1
ATOM 701 O O . VAL A 1 85 ? -8.496 11.483 11.583 1.00 75.44 85 VAL A O 1
ATOM 704 N N . ASN A 1 86 ? -10.116 10.312 12.614 1.00 76.88 86 ASN A N 1
ATOM 705 C CA . ASN A 1 86 ? -10.760 9.806 11.397 1.00 76.88 86 ASN A CA 1
ATOM 706 C C . ASN A 1 86 ? -9.776 9.113 10.434 1.00 76.88 86 ASN A C 1
ATOM 708 O O . ASN A 1 86 ? -9.939 9.134 9.212 1.00 76.88 86 ASN A O 1
ATOM 712 N N . PHE A 1 87 ? -8.734 8.478 10.975 1.00 82.75 87 PHE A N 1
ATOM 713 C CA . PHE A 1 87 ? -7.748 7.750 10.190 1.00 82.75 87 PHE A CA 1
ATOM 714 C C . PHE A 1 87 ? -8.212 6.302 10.023 1.00 82.75 87 PHE A C 1
ATOM 716 O O . PHE A 1 87 ? -7.804 5.404 10.757 1.00 82.75 87 PHE A O 1
ATOM 723 N N . GLY A 1 88 ? -9.129 6.101 9.077 1.00 86.69 88 GLY A N 1
ATOM 724 C CA . GLY A 1 88 ? -9.673 4.794 8.707 1.00 86.69 88 GLY A CA 1
ATOM 725 C C . GLY A 1 88 ? -8.987 4.177 7.484 1.00 86.69 88 GLY A C 1
ATOM 726 O O . GLY A 1 88 ? -7.829 4.465 7.171 1.00 86.69 88 GLY A O 1
ATOM 727 N N . GLU A 1 89 ? -9.725 3.344 6.749 1.00 91.25 89 GLU A N 1
ATOM 728 C CA . GLU A 1 89 ? -9.239 2.679 5.531 1.00 91.25 89 GLU A CA 1
ATOM 729 C C . GLU A 1 89 ? -8.711 3.663 4.476 1.00 91.25 89 GLU A C 1
ATOM 731 O O . GLU A 1 89 ? -7.686 3.407 3.845 1.00 91.25 89 GLU A O 1
ATOM 736 N N . GLU A 1 90 ? -9.369 4.811 4.298 1.00 90.00 90 GLU A N 1
ATOM 737 C CA . GLU A 1 90 ? -8.944 5.833 3.335 1.00 90.00 90 GLU A CA 1
ATOM 738 C C . GLU A 1 90 ? -7.604 6.470 3.710 1.00 90.00 90 GLU A C 1
ATOM 740 O O . GLU A 1 90 ? -6.739 6.640 2.849 1.00 90.00 90 GLU A O 1
ATOM 745 N N . GLY A 1 91 ? -7.393 6.755 4.999 1.00 89.44 91 GLY A N 1
ATOM 746 C CA . GLY A 1 91 ? -6.126 7.283 5.505 1.00 89.44 91 GLY A CA 1
ATOM 747 C C . GLY A 1 91 ? -4.979 6.296 5.292 1.00 89.44 91 GLY A C 1
ATOM 748 O O . GLY A 1 91 ? -3.912 6.665 4.796 1.00 89.44 91 GLY A O 1
ATOM 749 N N . ILE A 1 92 ? -5.225 5.013 5.572 1.00 92.06 92 ILE A N 1
ATOM 750 C CA . ILE A 1 92 ? -4.257 3.934 5.339 1.00 92.06 92 ILE A CA 1
ATOM 751 C C . ILE A 1 92 ? -3.968 3.775 3.844 1.00 92.06 92 ILE A C 1
ATOM 753 O O . ILE A 1 92 ? -2.802 3.657 3.456 1.00 92.06 92 ILE A O 1
ATOM 757 N N . ARG A 1 93 ? -4.999 3.808 2.991 1.00 93.94 93 ARG A N 1
ATOM 758 C CA . ARG A 1 93 ? -4.850 3.753 1.530 1.00 93.94 93 ARG A CA 1
ATOM 759 C C . ARG A 1 93 ? -3.998 4.917 1.031 1.00 93.94 93 ARG A C 1
ATOM 761 O O . ARG A 1 93 ? -3.064 4.693 0.267 1.00 93.94 93 ARG A O 1
ATOM 768 N N . SER A 1 94 ? -4.291 6.135 1.482 1.00 91.56 94 SER A N 1
ATOM 769 C CA . SER A 1 94 ? -3.538 7.339 1.125 1.00 91.56 94 SER A CA 1
ATOM 770 C C . SER A 1 94 ? -2.066 7.220 1.530 1.00 91.56 94 SER A C 1
ATOM 772 O O . SER A 1 94 ? -1.176 7.394 0.698 1.00 91.56 94 SER A O 1
ATOM 774 N N . HIS A 1 95 ? -1.788 6.801 2.770 1.00 91.81 95 HIS A N 1
ATOM 775 C CA . HIS A 1 95 ? -0.417 6.605 3.252 1.00 91.81 95 HIS A CA 1
ATOM 776 C C . HIS A 1 95 ? 0.336 5.525 2.464 1.00 91.81 95 HIS A C 1
ATOM 778 O O . HIS A 1 95 ? 1.484 5.722 2.069 1.00 91.81 95 HIS A O 1
ATOM 784 N N . THR A 1 96 ? -0.329 4.409 2.168 1.00 93.12 96 THR A N 1
ATOM 785 C CA . THR A 1 96 ? 0.214 3.321 1.338 1.00 93.12 96 THR A CA 1
ATOM 786 C C . THR A 1 96 ? 0.597 3.829 -0.055 1.00 93.12 96 THR A C 1
ATOM 788 O O . THR A 1 96 ? 1.691 3.554 -0.547 1.00 93.12 96 THR A O 1
ATOM 791 N N . MET A 1 97 ? -0.271 4.629 -0.680 1.00 92.88 97 MET A N 1
ATOM 792 C CA . MET A 1 97 ? 0.001 5.243 -1.982 1.00 92.88 97 MET A CA 1
ATOM 793 C C . MET A 1 97 ? 1.191 6.203 -1.930 1.00 92.88 97 MET A C 1
ATOM 795 O O . MET A 1 97 ? 2.027 6.166 -2.832 1.00 92.88 97 MET A O 1
ATOM 799 N N . SER A 1 98 ? 1.313 7.012 -0.875 1.00 93.25 98 SER A N 1
ATOM 800 C CA . SER A 1 98 ? 2.462 7.903 -0.670 1.00 93.25 98 SER A CA 1
ATOM 801 C C . SER A 1 98 ? 3.778 7.132 -0.558 1.00 93.25 98 SER A C 1
ATOM 803 O O . SER A 1 98 ? 4.753 7.505 -1.207 1.00 93.25 98 SER A O 1
ATOM 805 N N . VAL A 1 99 ? 3.799 6.014 0.181 1.00 92.88 99 VAL A N 1
ATOM 806 C CA . VAL A 1 99 ? 4.977 5.132 0.285 1.00 92.88 99 VAL A CA 1
ATOM 807 C C . VAL A 1 99 ? 5.386 4.594 -1.088 1.00 92.88 99 VAL A C 1
ATOM 809 O O . VAL A 1 99 ? 6.556 4.663 -1.459 1.00 92.88 99 VAL A O 1
ATOM 812 N N . LEU A 1 100 ? 4.429 4.087 -1.868 1.00 93.44 100 LEU A N 1
ATOM 813 C CA . LEU A 1 100 ? 4.705 3.546 -3.200 1.00 93.44 100 LEU A CA 1
ATOM 814 C C . LEU A 1 100 ? 5.146 4.631 -4.190 1.00 93.44 100 LEU A C 1
ATOM 816 O O . LEU A 1 100 ? 6.027 4.389 -5.010 1.00 93.44 100 LEU A O 1
ATOM 820 N N . ASN A 1 101 ? 4.560 5.828 -4.119 1.00 93.06 101 ASN A N 1
ATOM 821 C CA . ASN A 1 101 ? 4.949 6.958 -4.961 1.00 93.06 101 ASN A CA 1
ATOM 822 C C . ASN A 1 101 ? 6.382 7.414 -4.669 1.00 93.06 101 ASN A C 1
ATOM 824 O O . ASN A 1 101 ? 7.158 7.592 -5.606 1.00 93.06 101 ASN A O 1
ATOM 828 N N . GLU A 1 102 ? 6.750 7.543 -3.392 1.00 93.00 102 GLU A N 1
ATOM 829 C CA . GLU A 1 102 ? 8.121 7.896 -3.015 1.00 93.00 102 GLU A CA 1
ATOM 830 C C . GLU A 1 102 ? 9.107 6.822 -3.472 1.00 93.00 102 GLU A C 1
ATOM 832 O O . GLU A 1 102 ? 10.153 7.126 -4.038 1.00 93.00 102 GLU A O 1
ATOM 837 N N . ARG A 1 103 ? 8.741 5.545 -3.339 1.00 91.25 103 ARG A N 1
ATOM 838 C CA . ARG A 1 103 ? 9.578 4.449 -3.825 1.00 91.25 103 ARG A CA 1
ATOM 839 C C . ARG A 1 103 ? 9.772 4.501 -5.348 1.00 91.25 103 ARG A C 1
ATOM 841 O O . ARG A 1 103 ? 10.895 4.331 -5.811 1.00 91.25 103 ARG A O 1
ATOM 848 N N . ARG A 1 104 ? 8.733 4.824 -6.137 1.00 91.81 104 ARG A N 1
ATOM 849 C CA . ARG A 1 104 ? 8.873 5.049 -7.596 1.00 91.81 104 ARG A CA 1
ATOM 850 C C . ARG A 1 104 ? 9.846 6.187 -7.903 1.00 91.81 104 ARG A C 1
ATOM 852 O O . ARG A 1 104 ? 10.659 6.072 -8.820 1.00 91.81 104 ARG A O 1
ATOM 859 N N . ARG A 1 105 ? 9.784 7.274 -7.130 1.00 92.81 105 ARG A N 1
ATOM 860 C CA . ARG A 1 105 ? 10.719 8.397 -7.254 1.00 92.81 105 ARG A CA 1
ATOM 861 C C . ARG A 1 105 ? 12.152 7.960 -6.949 1.00 92.81 105 ARG A C 1
ATOM 863 O O . ARG A 1 105 ? 13.041 8.273 -7.730 1.00 92.81 105 ARG A O 1
ATOM 870 N N . MET A 1 106 ? 12.373 7.184 -5.891 1.00 93.50 106 MET A N 1
ATOM 871 C CA . MET A 1 106 ? 13.701 6.668 -5.542 1.00 93.50 106 MET A CA 1
ATOM 872 C C . MET A 1 106 ? 14.281 5.740 -6.616 1.00 93.50 106 MET A C 1
ATOM 874 O O . MET A 1 106 ? 15.450 5.882 -6.964 1.00 93.50 106 MET A O 1
ATOM 878 N N . VAL A 1 107 ? 13.465 4.861 -7.206 1.00 92.31 107 VAL A N 1
ATOM 879 C CA . VAL A 1 107 ? 13.881 4.036 -8.357 1.00 92.31 107 VAL A CA 1
ATOM 880 C C . VAL A 1 107 ? 14.272 4.915 -9.548 1.00 92.31 107 VAL A C 1
ATOM 882 O O . VAL A 1 107 ? 15.298 4.683 -10.179 1.00 92.31 107 VAL A O 1
ATOM 885 N N . THR A 1 108 ? 13.507 5.977 -9.821 1.00 90.75 108 THR A N 1
ATOM 886 C CA . THR A 1 108 ? 13.825 6.946 -10.890 1.00 90.75 108 THR A CA 1
ATOM 887 C C . THR A 1 108 ? 15.158 7.664 -10.640 1.00 90.75 108 THR A C 1
ATOM 889 O O . THR A 1 108 ? 15.865 7.997 -11.585 1.00 90.75 108 THR A O 1
ATOM 892 N N . LEU A 1 109 ? 15.524 7.873 -9.371 1.00 94.25 109 LEU A N 1
ATOM 893 C CA . LEU A 1 109 ? 16.809 8.449 -8.959 1.00 94.25 109 LEU A CA 1
ATOM 894 C C . LEU A 1 109 ? 17.972 7.437 -8.977 1.00 94.25 109 LEU A C 1
ATOM 896 O O . LEU A 1 109 ? 19.095 7.808 -8.644 1.00 94.25 109 LEU A O 1
ATOM 900 N N . GLY A 1 110 ? 17.727 6.181 -9.361 1.00 92.25 110 GLY A N 1
ATOM 901 C CA . GLY A 1 110 ? 18.747 5.135 -9.461 1.00 92.25 110 GLY A CA 1
ATOM 902 C C . GLY A 1 110 ? 18.932 4.290 -8.199 1.00 92.25 110 GLY A C 1
ATOM 903 O O . GLY A 1 110 ? 19.892 3.528 -8.120 1.00 92.25 110 GLY A O 1
ATOM 904 N N . TYR A 1 111 ? 18.040 4.395 -7.208 1.00 91.50 111 TYR A N 1
ATOM 905 C CA . TYR A 1 111 ? 18.065 3.502 -6.049 1.00 91.50 111 TYR A CA 1
ATOM 906 C C . TYR A 1 111 ? 17.548 2.106 -6.426 1.00 91.50 111 TYR A C 1
ATOM 908 O O . TYR A 1 111 ? 16.486 1.986 -7.037 1.00 91.50 111 TYR A O 1
ATOM 916 N N . ASN A 1 112 ? 18.264 1.059 -6.008 1.00 90.88 112 ASN A N 1
ATOM 917 C CA . ASN A 1 112 ? 17.885 -0.331 -6.249 1.00 90.88 112 ASN A CA 1
ATOM 918 C C . ASN A 1 112 ? 17.323 -0.990 -4.973 1.00 90.88 112 ASN A C 1
ATOM 920 O O . ASN A 1 112 ? 17.998 -1.020 -3.947 1.00 90.88 112 ASN A O 1
ATOM 924 N N . TYR A 1 113 ? 16.092 -1.506 -5.049 1.00 84.62 113 TYR A N 1
ATOM 925 C CA . TYR A 1 113 ? 15.407 -2.256 -3.988 1.00 84.62 113 TYR A CA 1
ATOM 926 C C . TYR A 1 113 ? 15.405 -3.782 -4.206 1.00 84.62 113 TYR A C 1
ATOM 928 O O . TYR A 1 113 ? 14.669 -4.482 -3.501 1.00 84.62 113 TYR A O 1
ATOM 936 N N . GLU A 1 114 ? 16.134 -4.278 -5.207 1.00 81.94 114 GLU A N 1
ATOM 937 C CA . GLU A 1 114 ? 16.346 -5.708 -5.487 1.00 81.94 114 GLU A CA 1
ATOM 938 C C . GLU A 1 114 ? 17.614 -6.250 -4.826 1.00 81.94 114 GLU A C 1
ATOM 940 O O . GLU A 1 114 ? 18.621 -5.506 -4.764 1.00 81.94 114 GLU A O 1
#

pLDDT: mean 77.54, std 19.07, range [31.55, 95.31]

Nearest PDB structures (foldseek):
  3u1k-assembly2_B  TM=4.154E-01  e=5.111E+00  Homo sapiens
  6lea-assembly2_B  TM=2.496E-01  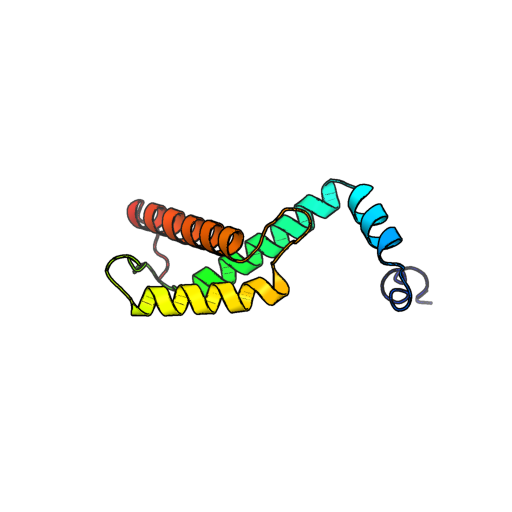e=5.743E+00  Helicobacter pylori CPY1124

Sequence (114 aa):
YFDTAKYHPILLASRINTAAFITVLKLHPTNFFFFLFIRQTRIRRATENEFPGNSIPTFRSNPEARKRLDKLVKQLANSCSIEEVNFGEEGIRSHTMSVLNERRRMVTLGYNYE

Organism: Pocillopora damico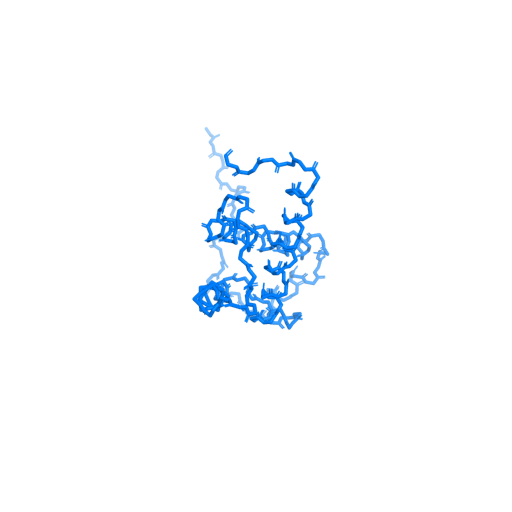rnis (NCBI:txid46731)